Protein AF-A0A6L8TX96-F1 (afdb_monomer_lite)

Radius of gyration: 12.57 Å; chains: 1; bounding box: 32×25×27 Å

Secondary structure (DSSP, 8-state):
-HHHHHHTT----HHHHHHHHHHHHHTTSEEEEEE--SSSSPEEEEEE-HHHHHHT-

Foldseek 3Di:
DVVVVVVVPPPDDVVNVVVVLVVCVVVVQKDWDWDDDPDDDTDIDIDGDPVNVVVVD

Structure (mmCIF, N/CA/C/O backbone):
data_AF-A0A6L8TX96-F1
#
_entry.id   AF-A0A6L8TX96-F1
#
loop_
_atom_site.group_PDB
_atom_site.id
_atom_site.type_symbol
_atom_site.label_atom_id
_atom_site.label_alt_id
_atom_site.label_comp_id
_atom_site.label_asym_i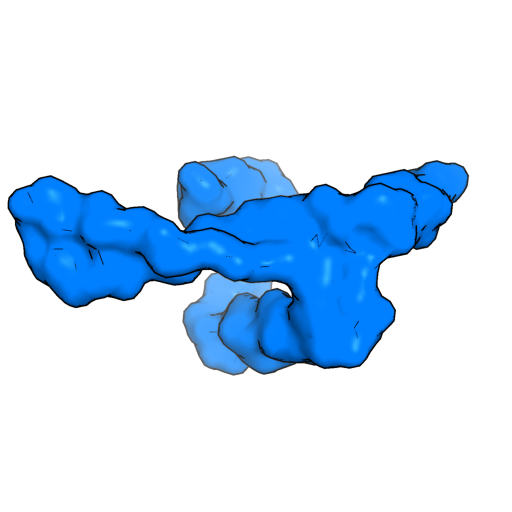d
_atom_site.label_entity_id
_atom_site.label_seq_id
_atom_site.pdbx_PDB_ins_code
_atom_site.Cartn_x
_atom_site.Cartn_y
_atom_site.Cartn_z
_atom_site.occupancy
_atom_site.B_iso_or_equiv
_atom_site.auth_seq_id
_atom_site.auth_comp_id
_atom_site.auth_asym_id
_atom_site.auth_atom_id
_atom_site.pdbx_PDB_model_num
ATOM 1 N N . MET A 1 1 ? -1.044 -13.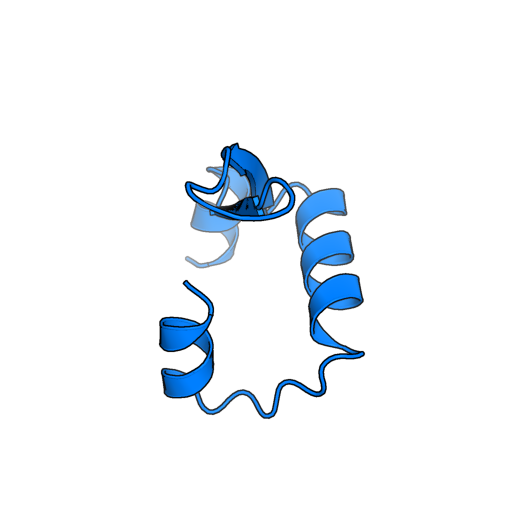678 -5.918 1.00 49.88 1 MET A N 1
ATOM 2 C CA . MET A 1 1 ? -1.243 -12.256 -5.571 1.00 49.88 1 MET A CA 1
ATOM 3 C C . MET A 1 1 ? -1.420 -11.322 -6.780 1.00 49.88 1 MET A C 1
ATOM 5 O O . MET A 1 1 ? -2.491 -10.753 -6.887 1.00 49.88 1 MET A O 1
ATOM 9 N N . ILE A 1 2 ? -0.495 -11.206 -7.756 1.00 50.38 2 ILE A N 1
ATOM 10 C CA . ILE A 1 2 ? -0.798 -10.462 -9.019 1.00 50.38 2 ILE A CA 1
ATOM 11 C C . ILE A 1 2 ? -1.906 -11.152 -9.849 1.00 50.38 2 ILE A C 1
ATOM 13 O O . ILE A 1 2 ? -2.640 -10.497 -10.585 1.00 50.38 2 ILE A O 1
ATOM 17 N N . ARG A 1 3 ? -2.079 -12.473 -9.693 1.00 43.44 3 ARG A N 1
ATOM 18 C CA . ARG A 1 3 ? -3.164 -13.233 -10.338 1.00 43.44 3 ARG A CA 1
ATOM 19 C C . ARG A 1 3 ? -4.576 -12.818 -9.892 1.00 43.44 3 ARG A C 1
ATOM 21 O O . ARG A 1 3 ? -5.454 -12.796 -10.738 1.00 43.44 3 ARG A O 1
ATOM 28 N N . GLU A 1 4 ? -4.783 -12.427 -8.634 1.00 51.94 4 GLU A N 1
ATOM 29 C CA . GLU A 1 4 ? -6.125 -12.082 -8.120 1.00 51.94 4 GLU A CA 1
ATOM 30 C C .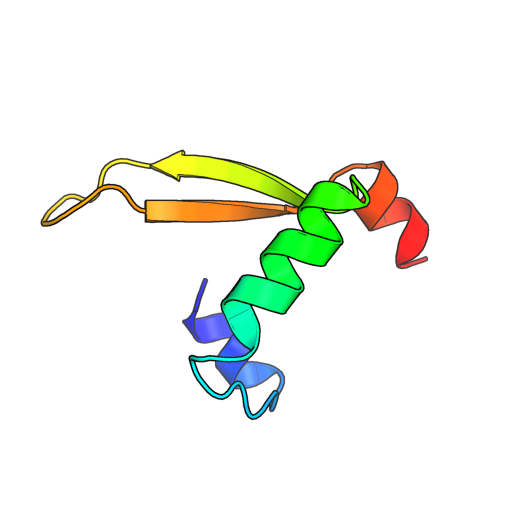 GLU A 1 4 ? -6.578 -10.683 -8.565 1.00 51.94 4 GLU A C 1
ATOM 32 O O . GLU A 1 4 ? -7.738 -10.476 -8.902 1.00 51.94 4 GLU A O 1
ATOM 37 N N . LEU A 1 5 ? -5.650 -9.724 -8.683 1.00 50.41 5 LEU A N 1
ATOM 38 C CA . LEU A 1 5 ? -5.961 -8.387 -9.211 1.00 50.41 5 LEU A CA 1
ATOM 39 C C . LEU A 1 5 ? -6.332 -8.405 -10.704 1.00 50.41 5 LEU A C 1
ATOM 41 O O . LEU A 1 5 ? -7.094 -7.549 -11.150 1.00 50.41 5 LEU A O 1
ATOM 45 N N . LYS A 1 6 ? -5.839 -9.392 -11.467 1.00 42.34 6 LYS A N 1
ATOM 46 C CA . LYS A 1 6 ? -6.269 -9.618 -12.856 1.00 42.34 6 LYS A CA 1
ATOM 47 C C . LYS A 1 6 ? -7.719 -10.105 -12.950 1.00 42.34 6 LYS A C 1
ATOM 49 O O . LYS A 1 6 ? -8.380 -9.781 -13.933 1.00 42.34 6 LYS A O 1
ATOM 54 N N . GLU A 1 7 ? -8.230 -10.827 -11.950 1.00 44.84 7 GLU A N 1
ATOM 55 C CA . GLU A 1 7 ? -9.631 -11.277 -11.935 1.00 44.84 7 GLU A CA 1
ATOM 56 C C . GLU A 1 7 ? -10.611 -10.142 -11.608 1.00 44.84 7 GLU A C 1
ATOM 58 O O . GLU A 1 7 ? -11.728 -10.124 -12.122 1.00 44.84 7 GLU A O 1
ATOM 63 N N . ALA A 1 8 ? -10.171 -9.120 -10.867 1.00 51.44 8 ALA A N 1
ATOM 64 C CA . ALA A 1 8 ? -10.982 -7.947 -10.529 1.00 51.44 8 ALA A CA 1
ATOM 65 C C . ALA A 1 8 ? -11.244 -6.972 -11.705 1.00 51.44 8 ALA A C 1
ATOM 67 O O . ALA A 1 8 ? -11.766 -5.882 -11.484 1.00 51.44 8 ALA A O 1
ATOM 68 N N . ARG A 1 9 ? -10.872 -7.321 -12.951 1.00 47.22 9 ARG A N 1
ATOM 69 C CA . ARG A 1 9 ? -10.956 -6.463 -14.160 1.00 47.22 9 ARG A CA 1
ATOM 70 C C . ARG A 1 9 ? -10.409 -5.041 -13.976 1.00 47.22 9 ARG A C 1
ATOM 72 O O . ARG A 1 9 ? -10.790 -4.125 -14.704 1.00 47.22 9 ARG A O 1
ATOM 79 N N . LEU A 1 10 ? -9.493 -4.833 -13.037 1.00 53.44 10 LEU A N 1
ATOM 80 C CA . LEU A 1 10 ? -8.749 -3.587 -12.980 1.00 53.44 10 LEU A CA 1
ATOM 81 C C . LEU A 1 10 ? -7.757 -3.623 -14.144 1.00 53.44 10 LEU A C 1
ATOM 83 O O . LEU A 1 10 ? -6.835 -4.439 -14.164 1.00 53.44 10 LEU A O 1
ATOM 87 N N . ILE A 1 11 ? -7.960 -2.752 -15.136 1.00 49.56 11 ILE A N 1
ATOM 88 C CA . ILE A 1 11 ? -6.945 -2.446 -16.149 1.00 49.56 11 ILE A CA 1
ATOM 89 C C . ILE A 1 11 ? -5.837 -1.696 -15.413 1.00 49.56 11 ILE A C 1
ATOM 91 O O . ILE A 1 11 ? -5.797 -0.469 -15.345 1.00 49.56 11 ILE A O 1
ATOM 95 N N . VAL A 1 12 ? -4.979 -2.457 -14.747 1.00 54.75 12 VAL A N 1
ATOM 96 C CA . VAL A 1 12 ? -3.850 -1.914 -14.019 1.00 54.75 12 VAL A CA 1
ATOM 97 C C . VAL A 1 12 ? -2.728 -1.714 -15.026 1.00 54.75 12 VAL A C 1
ATOM 99 O O . VAL A 1 12 ? -2.017 -2.651 -15.378 1.00 54.75 12 VAL A O 1
ATOM 102 N N . VAL A 1 13 ? -2.578 -0.483 -15.508 1.00 61.06 13 VAL A N 1
ATOM 103 C CA . VAL A 1 13 ? -1.342 -0.069 -16.178 1.00 61.06 13 VAL A CA 1
ATOM 104 C C . VAL A 1 13 ? -0.216 -0.196 -15.147 1.00 61.06 13 VAL A C 1
ATOM 106 O O . VAL A 1 13 ? -0.366 0.272 -14.019 1.00 61.06 13 VAL A O 1
ATOM 109 N N . GLU A 1 14 ? 0.908 -0.828 -15.495 1.00 60.81 14 GLU A N 1
ATOM 110 C CA . GLU A 1 14 ? 2.003 -1.101 -14.543 1.00 60.81 14 GLU A CA 1
ATOM 111 C C . GLU A 1 14 ? 2.476 0.159 -13.787 1.00 60.81 14 GLU A C 1
ATOM 113 O O . GLU A 1 14 ? 2.845 0.085 -12.614 1.00 60.81 14 GLU A O 1
ATOM 118 N N . GLY A 1 15 ? 2.366 1.336 -14.414 1.00 68.94 15 GLY A N 1
ATOM 119 C CA . GLY A 1 15 ? 2.704 2.631 -13.817 1.00 68.94 15 GLY A CA 1
ATOM 120 C C . GLY A 1 15 ? 1.714 3.182 -12.781 1.00 68.94 15 GLY A C 1
ATOM 121 O O . GLY A 1 15 ? 2.074 4.094 -12.042 1.00 68.94 15 GLY A O 1
ATOM 122 N N . THR A 1 16 ? 0.485 2.664 -12.676 1.00 74.31 16 THR A N 1
ATOM 123 C CA . THR A 1 16 ? -0.537 3.193 -11.748 1.00 74.31 16 THR A CA 1
ATOM 124 C C . THR A 1 16 ? -0.732 2.332 -10.501 1.00 74.31 16 THR A C 1
ATOM 126 O O . THR A 1 16 ? -1.190 2.845 -9.474 1.00 74.31 16 THR A O 1
ATOM 129 N N . LEU A 1 17 ? -0.307 1.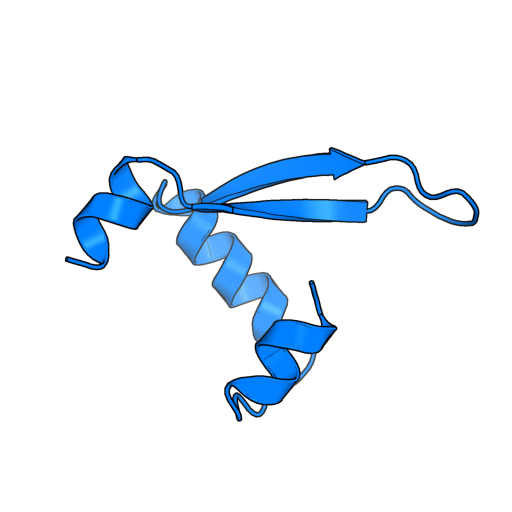061 -10.534 1.00 79.94 17 LEU A N 1
ATOM 130 C CA . LEU A 1 17 ? -0.427 0.149 -9.393 1.00 79.94 17 LEU A CA 1
ATOM 131 C C . LEU A 1 17 ? 0.417 0.592 -8.203 1.00 79.94 17 LEU A C 1
ATOM 133 O O . LEU A 1 17 ? -0.079 0.720 -7.085 1.00 79.94 17 LEU A O 1
ATOM 137 N N . TYR A 1 18 ? 1.707 0.819 -8.438 1.00 82.06 18 TYR A N 1
ATOM 138 C CA . TYR A 1 18 ? 2.655 1.108 -7.367 1.00 82.06 18 TYR A CA 1
ATOM 139 C C . TYR A 1 18 ? 2.366 2.439 -6.661 1.00 82.06 18 TYR A C 1
ATOM 141 O O . TYR A 1 18 ? 2.386 2.453 -5.424 1.00 82.06 18 TYR A O 1
ATOM 149 N N . PRO A 1 19 ? 2.016 3.535 -7.369 1.00 86.38 19 PRO A N 1
ATOM 150 C CA . PRO A 1 19 ? 1.544 4.752 -6.716 1.00 86.38 19 PRO A CA 1
ATOM 151 C C . PRO A 1 19 ? 0.287 4.525 -5.873 1.00 86.38 19 PRO A C 1
ATOM 153 O O . PRO A 1 19 ? 0.183 5.063 -4.772 1.00 86.38 19 PRO A O 1
ATOM 156 N N . LEU A 1 20 ? -0.658 3.702 -6.341 1.00 86.44 20 LEU A N 1
ATOM 157 C CA . LEU A 1 20 ? -1.871 3.393 -5.586 1.00 86.44 20 LEU A CA 1
ATOM 158 C C . LEU A 1 20 ? -1.559 2.602 -4.311 1.00 86.44 20 LEU A C 1
ATOM 160 O O . LEU A 1 20 ? -1.962 3.026 -3.230 1.00 86.44 20 LEU A O 1
ATOM 164 N N . LEU A 1 21 ? -0.778 1.523 -4.405 1.00 87.75 21 LEU A N 1
ATOM 165 C CA . LEU A 1 21 ? -0.344 0.743 -3.240 1.00 87.75 21 LEU A CA 1
ATOM 166 C C . LEU A 1 21 ? 0.432 1.606 -2.238 1.00 87.75 21 LEU A C 1
ATOM 168 O O . LEU A 1 21 ? 0.219 1.501 -1.031 1.00 87.75 21 LEU A O 1
ATOM 172 N N . THR A 1 22 ? 1.285 2.508 -2.730 1.00 88.12 22 THR A N 1
ATOM 173 C CA . THR A 1 22 ? 2.033 3.456 -1.893 1.00 88.12 22 THR A CA 1
ATOM 174 C C . THR A 1 22 ? 1.101 4.408 -1.150 1.00 88.12 22 THR A C 1
ATOM 176 O O . THR A 1 22 ? 1.251 4.575 0.059 1.00 88.12 22 THR A O 1
ATOM 179 N N . ARG A 1 23 ? 0.102 4.990 -1.827 1.00 91.69 23 ARG A N 1
ATOM 180 C CA . ARG A 1 23 ? -0.892 5.867 -1.185 1.00 91.69 23 ARG A CA 1
ATOM 181 C C . ARG A 1 23 ? -1.685 5.136 -0.105 1.00 91.69 23 ARG A C 1
ATOM 183 O O . ARG A 1 23 ? -1.777 5.638 1.011 1.00 91.69 23 ARG A O 1
ATOM 190 N N . GLN A 1 24 ? -2.183 3.934 -0.395 1.00 92.38 24 GLN A N 1
ATOM 191 C CA . GLN A 1 24 ? -2.954 3.148 0.576 1.00 92.38 24 GLN A CA 1
ATOM 192 C C . GLN A 1 24 ? -2.104 2.719 1.783 1.00 92.38 24 GLN A C 1
ATOM 194 O O . GLN A 1 24 ? -2.581 2.748 2.919 1.00 92.38 24 GLN A O 1
ATOM 199 N N . LYS A 1 25 ? -0.827 2.382 1.565 1.00 92.06 25 LYS A N 1
ATOM 200 C CA . LYS A 1 25 ? 0.132 2.118 2.644 1.00 92.06 25 LYS A CA 1
ATOM 201 C C . LYS A 1 25 ? 0.381 3.371 3.491 1.00 92.06 25 LYS A C 1
ATOM 203 O O . LYS A 1 25 ? 0.304 3.300 4.713 1.00 92.06 25 LYS A O 1
ATOM 208 N N . ASN A 1 26 ? 0.623 4.524 2.866 1.00 94.25 26 ASN A N 1
ATOM 209 C CA . ASN A 1 26 ? 0.847 5.789 3.576 1.00 94.25 26 ASN A CA 1
ATOM 210 C C . ASN A 1 26 ? -0.396 6.248 4.359 1.00 94.25 26 ASN A C 1
ATOM 212 O O . ASN A 1 26 ? -0.265 6.852 5.417 1.00 94.25 26 ASN A O 1
ATOM 216 N N . ALA A 1 27 ? -1.600 5.900 3.895 1.00 94.81 27 ALA A N 1
ATOM 217 C CA . ALA A 1 27 ? -2.850 6.105 4.628 1.00 94.81 27 ALA A CA 1
ATOM 218 C C . ALA A 1 27 ? -3.039 5.135 5.822 1.00 94.81 27 ALA A C 1
ATOM 220 O O . ALA A 1 27 ? -4.003 5.257 6.590 1.00 94.81 27 ALA A O 1
ATOM 221 N N . GLY A 1 28 ? -2.140 4.158 5.989 1.00 94.56 28 GLY A N 1
ATOM 222 C CA . GLY A 1 28 ? -2.194 3.124 7.023 1.00 94.56 28 GLY A CA 1
ATOM 223 C C . GLY A 1 28 ? -3.228 2.029 6.755 1.00 94.56 28 GLY A C 1
ATOM 224 O O . GLY A 1 28 ? -3.595 1.301 7.675 1.00 94.56 28 GLY A O 1
ATOM 225 N N . LEU A 1 29 ? -3.738 1.928 5.525 1.00 93.69 29 LEU A N 1
ATOM 226 C CA . LEU A 1 29 ? -4.741 0.930 5.137 1.00 93.69 29 LEU A CA 1
ATOM 227 C C . LEU A 1 29 ? -4.098 -0.399 4.723 1.00 93.69 29 LEU A C 1
ATOM 229 O O . LEU A 1 29 ? -4.731 -1.446 4.842 1.00 93.69 29 LEU A O 1
ATOM 233 N N . LEU A 1 30 ? -2.840 -0.358 4.276 1.00 93.44 30 LEU A N 1
ATOM 234 C CA . LEU A 1 30 ? -2.053 -1.537 3.922 1.00 93.44 30 LEU A CA 1
ATOM 235 C C . LEU A 1 30 ? -0.757 -1.614 4.734 1.00 93.44 30 LEU A C 1
ATOM 237 O O . LEU A 1 30 ? -0.071 -0.604 4.908 1.00 93.44 30 LEU A O 1
ATOM 241 N N . SER A 1 31 ? -0.390 -2.822 5.153 1.00 90.62 31 SER A N 1
ATOM 242 C CA . SER A 1 31 ? 0.973 -3.191 5.544 1.00 90.62 31 SER A CA 1
ATOM 243 C C . SER A 1 31 ? 1.646 -3.947 4.398 1.00 90.62 31 SER A C 1
ATOM 245 O O . SER A 1 31 ? 1.003 -4.339 3.421 1.00 90.62 31 SER A O 1
ATOM 247 N N . TYR A 1 32 ? 2.967 -4.111 4.483 1.00 89.88 32 TYR A N 1
ATOM 248 C CA . TYR A 1 32 ? 3.689 -5.010 3.593 1.00 89.88 32 TYR A CA 1
ATOM 249 C C . TYR A 1 32 ? 4.750 -5.791 4.358 1.00 89.88 32 TYR A C 1
ATOM 251 O O . TYR A 1 32 ? 5.299 -5.303 5.347 1.00 89.88 32 TYR A O 1
ATOM 259 N N . ARG A 1 33 ? 5.082 -6.968 3.836 1.00 88.38 33 ARG A N 1
ATOM 260 C CA . ARG A 1 33 ? 6.217 -7.779 4.269 1.00 88.38 33 ARG A CA 1
ATOM 261 C C . ARG A 1 33 ? 7.117 -8.104 3.088 1.00 88.38 33 ARG A C 1
ATOM 263 O O . ARG A 1 33 ? 6.644 -8.253 1.958 1.00 88.38 33 ARG A O 1
ATOM 270 N N . TRP A 1 34 ? 8.413 -8.179 3.358 1.00 89.44 34 TRP A N 1
ATOM 271 C CA . TRP A 1 34 ? 9.370 -8.736 2.414 1.00 89.44 34 TRP A CA 1
ATOM 272 C C . TRP A 1 34 ? 9.335 -10.253 2.518 1.00 89.44 34 TRP A C 1
ATOM 274 O O . TRP A 1 34 ? 9.287 -10.806 3.613 1.00 89.44 34 TRP A O 1
ATOM 284 N N . GLU A 1 35 ? 9.351 -10.913 1.374 1.00 89.06 35 GLU A N 1
ATOM 285 C CA . GLU A 1 35 ? 9.463 -12.359 1.287 1.00 89.06 35 GLU A CA 1
ATOM 286 C C . GLU A 1 35 ? 10.555 -12.679 0.277 1.00 89.06 35 GLU A C 1
ATOM 288 O O . GLU A 1 35 ? 10.559 -12.163 -0.849 1.00 89.06 35 GLU A O 1
ATOM 293 N N . GLU A 1 36 ? 11.509 -13.498 0.701 1.00 89.56 36 GLU A N 1
ATOM 294 C CA . GLU A 1 36 ? 12.543 -13.990 -0.192 1.00 89.56 36 GLU A CA 1
ATOM 295 C C . GLU A 1 36 ? 11.906 -14.813 -1.308 1.00 89.56 36 GLU A C 1
ATOM 297 O O . GLU A 1 36 ? 10.966 -15.581 -1.103 1.00 89.56 36 GLU A O 1
ATOM 302 N N . SER A 1 37 ? 12.399 -14.613 -2.524 1.00 84.44 37 SER A N 1
ATOM 303 C CA . SER A 1 37 ? 11.966 -15.415 -3.660 1.00 84.44 37 SER A CA 1
ATOM 304 C C . SER A 1 37 ? 12.922 -16.580 -3.835 1.00 84.44 37 SER A C 1
ATOM 306 O O . SER A 1 37 ? 14.130 -16.396 -3.748 1.00 84.44 37 SER A O 1
ATOM 308 N N . GLN A 1 38 ? 12.389 -17.762 -4.162 1.00 83.38 38 GLN A N 1
ATOM 309 C CA . GLN A 1 38 ? 13.216 -18.935 -4.482 1.00 83.38 38 GLN A CA 1
ATOM 310 C C . GLN A 1 38 ? 14.194 -18.663 -5.638 1.00 83.38 38 GLN A C 1
ATOM 312 O O . GLN A 1 38 ? 15.257 -19.270 -5.702 1.00 83.38 38 GLN A O 1
ATOM 317 N N . GLN A 1 39 ? 13.842 -17.744 -6.544 1.00 84.00 39 GLN A N 1
ATOM 318 C CA . GLN A 1 39 ? 14.739 -17.183 -7.552 1.00 84.00 39 GLN A CA 1
ATOM 319 C C . GLN A 1 39 ? 14.419 -15.695 -7.761 1.00 84.00 39 GLN A C 1
ATOM 321 O O . GLN A 1 39 ? 13.252 -15.326 -7.937 1.00 84.00 39 GLN A O 1
ATOM 326 N N . GLY A 1 40 ? 15.455 -14.851 -7.769 1.00 82.38 40 GLY A N 1
ATOM 327 C CA . GLY A 1 40 ? 15.355 -13.412 -8.034 1.00 82.38 40 GLY A CA 1
ATOM 328 C C . GLY A 1 40 ? 15.236 -12.526 -6.783 1.00 82.38 40 GLY A C 1
ATOM 329 O O . GLY A 1 40 ? 15.366 -13.009 -5.659 1.00 82.38 40 GLY A O 1
ATOM 330 N N . PRO A 1 41 ? 15.023 -11.209 -6.968 1.00 89.38 41 PRO A N 1
ATOM 331 C CA . PRO A 1 41 ? 14.966 -10.252 -5.867 1.00 89.38 41 PRO A CA 1
ATOM 332 C C . PRO A 1 41 ? 13.777 -10.519 -4.925 1.00 89.38 41 PRO A C 1
ATOM 334 O O . PRO A 1 41 ? 12.763 -11.089 -5.344 1.00 89.38 41 PRO A O 1
ATOM 337 N N . PRO A 1 42 ? 13.864 -10.080 -3.656 1.00 87.44 42 PRO A N 1
ATOM 338 C CA . PRO A 1 42 ? 12.789 -10.253 -2.688 1.00 87.44 42 PRO A CA 1
ATOM 339 C C . P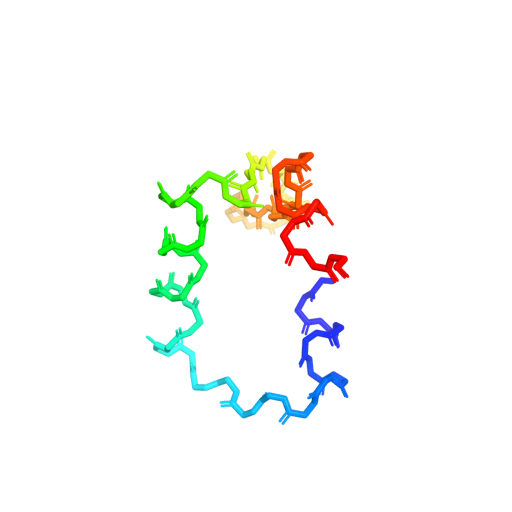RO A 1 42 ? 11.506 -9.552 -3.150 1.00 87.44 42 PRO A C 1
ATOM 341 O O . PRO A 1 42 ? 11.528 -8.473 -3.748 1.00 87.44 42 PRO A O 1
ATOM 344 N N . ARG A 1 43 ? 10.361 -10.169 -2.854 1.00 88.62 43 ARG A N 1
ATOM 345 C CA . ARG A 1 43 ? 9.032 -9.669 -3.220 1.00 88.62 43 ARG A CA 1
ATOM 346 C C . ARG A 1 43 ? 8.399 -8.942 -2.045 1.00 88.62 43 ARG A C 1
ATOM 348 O O . ARG A 1 43 ? 8.568 -9.332 -0.893 1.00 88.62 43 ARG A O 1
ATOM 355 N N . LYS A 1 44 ? 7.621 -7.901 -2.345 1.00 85.38 44 LYS A N 1
ATOM 356 C CA . LYS A 1 44 ? 6.738 -7.260 -1.367 1.00 85.38 44 LYS A CA 1
ATOM 357 C C . LYS A 1 44 ? 5.348 -7.869 -1.466 1.00 85.38 44 LYS A C 1
ATOM 359 O O . LYS A 1 44 ? 4.721 -7.790 -2.520 1.00 85.38 44 LYS A O 1
ATOM 364 N N . TYR A 1 45 ? 4.860 -8.409 -0.359 1.00 86.50 45 TYR A N 1
ATOM 365 C CA . TYR A 1 45 ? 3.474 -8.835 -0.211 1.00 86.50 45 TYR A CA 1
ATOM 366 C C . TYR A 1 45 ? 2.734 -7.802 0.624 1.00 86.50 45 TYR A C 1
ATOM 368 O O . TYR A 1 45 ? 3.189 -7.463 1.714 1.00 86.50 45 TYR A O 1
ATOM 376 N N . TYR A 1 46 ? 1.631 -7.282 0.091 1.00 87.75 46 TYR A N 1
ATOM 377 C CA . TYR A 1 46 ? 0.791 -6.294 0.763 1.00 87.75 46 TYR A CA 1
ATOM 378 C C . TYR A 1 46 ? -0.416 -6.975 1.405 1.00 87.75 46 TYR A C 1
ATOM 380 O O . TYR A 1 46 ? -0.942 -7.947 0.877 1.00 87.75 46 TYR A O 1
ATOM 388 N N . GLU A 1 47 ? -0.894 -6.449 2.519 1.00 88.38 47 GLU A N 1
ATOM 389 C CA . GLU A 1 47 ? -2.087 -6.964 3.192 1.00 88.38 47 GLU A CA 1
ATOM 390 C C . GLU A 1 47 ? -2.869 -5.813 3.829 1.00 88.38 47 GLU A C 1
ATOM 392 O O . GLU A 1 47 ? -2.314 -4.746 4.102 1.00 88.38 47 GLU A O 1
ATOM 397 N N . LEU A 1 48 ? -4.171 -6.012 4.045 1.00 91.31 48 LEU A N 1
ATOM 398 C CA . LEU A 1 48 ? -4.999 -5.031 4.743 1.00 91.31 48 LEU A CA 1
ATOM 399 C C . LEU A 1 48 ? -4.657 -5.008 6.230 1.00 91.31 48 LEU A C 1
ATOM 401 O O . LEU A 1 48 ? -4.709 -6.037 6.906 1.00 91.31 48 LEU A O 1
ATOM 405 N N . THR A 1 49 ? -4.424 -3.807 6.753 1.00 93.25 49 THR A N 1
ATOM 406 C CA . THR A 1 49 ? -4.371 -3.583 8.200 1.00 93.25 49 THR A CA 1
ATOM 407 C C . THR A 1 49 ? -5.774 -3.685 8.796 1.00 93.25 49 THR A C 1
ATOM 409 O O . THR A 1 49 ? -6.778 -3.631 8.082 1.00 93.25 49 THR A O 1
ATOM 412 N N . ASP A 1 50 ? -5.886 -3.740 10.122 1.00 94.75 50 ASP A N 1
ATOM 413 C CA . ASP A 1 50 ? -7.199 -3.688 10.775 1.00 94.75 50 ASP A CA 1
ATOM 414 C C . ASP A 1 50 ? -7.947 -2.380 10.483 1.00 94.75 50 ASP A C 1
ATOM 416 O O . ASP A 1 50 ? -9.172 -2.376 10.353 1.00 94.75 50 ASP A O 1
ATOM 420 N N . LYS A 1 51 ? -7.215 -1.274 10.293 1.00 94.38 51 LYS A N 1
ATOM 421 C CA . LYS A 1 51 ? -7.775 -0.010 9.800 1.00 94.38 51 LYS A CA 1
ATOM 422 C C . LYS A 1 51 ? -8.304 -0.164 8.370 1.00 94.38 51 LYS A C 1
ATOM 424 O O . LYS A 1 51 ? -9.417 0.268 8.091 1.00 94.38 51 LYS A O 1
ATOM 429 N N . GLY A 1 52 ? -7.537 -0.811 7.491 1.00 92.75 52 GLY A N 1
ATOM 430 C CA . GLY A 1 52 ? -7.948 -1.124 6.120 1.00 92.75 52 GLY A CA 1
ATOM 431 C C . GLY A 1 52 ? -9.209 -1.986 6.055 1.00 92.75 52 GLY A C 1
ATOM 432 O O . GLY A 1 52 ? -10.128 -1.672 5.308 1.00 92.75 52 GLY A O 1
ATOM 433 N N . LYS A 1 53 ? -9.300 -3.026 6.891 1.00 93.12 53 LYS A N 1
ATOM 434 C CA . LYS A 1 53 ? -10.485 -3.897 6.984 1.00 93.12 53 LYS A CA 1
ATOM 435 C C . LYS A 1 53 ? -11.725 -3.142 7.465 1.00 93.12 53 LYS A C 1
ATOM 437 O O . LYS A 1 5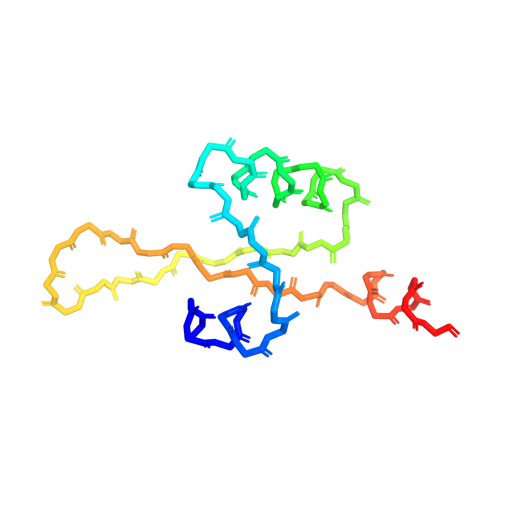3 ? -12.811 -3.379 6.952 1.00 93.12 53 LYS A O 1
ATOM 442 N N . LYS A 1 54 ? -11.571 -2.235 8.437 1.00 94.06 54 LYS A N 1
ATOM 443 C CA . LYS A 1 54 ? -12.669 -1.382 8.925 1.00 94.06 54 LYS A CA 1
ATOM 444 C C . LYS A 1 54 ? -13.139 -0.376 7.875 1.00 94.06 54 LYS A C 1
ATOM 446 O O . LYS A 1 54 ? -14.325 -0.110 7.821 1.00 94.06 54 LYS A O 1
ATOM 451 N N . TYR A 1 55 ? -12.230 0.154 7.056 1.00 91.19 55 TYR A N 1
ATOM 452 C CA . TYR A 1 55 ? -12.558 1.097 5.981 1.00 91.19 55 TYR A CA 1
ATOM 453 C C . TYR A 1 55 ? -13.401 0.472 4.854 1.00 91.19 55 TYR A C 1
ATOM 455 O O . TYR A 1 55 ? -14.114 1.185 4.163 1.00 91.19 55 TYR A O 1
ATOM 463 N N . LEU A 1 56 ? -13.298 -0.846 4.652 1.00 84.88 56 LEU A N 1
ATOM 464 C CA . LEU A 1 56 ? -14.043 -1.579 3.621 1.00 84.88 56 LEU A CA 1
ATOM 465 C C . LEU A 1 56 ? -15.433 -2.063 4.066 1.00 84.88 56 LEU A C 1
ATOM 467 O O . LEU A 1 56 ? -16.149 -2.629 3.243 1.00 84.88 56 LEU A O 1
ATOM 471 N N . ARG A 1 57 ? -15.781 -1.910 5.348 1.00 73.25 57 ARG A N 1
ATOM 472 C CA . ARG A 1 57 ? -17.126 -2.192 5.866 1.00 73.25 57 ARG A CA 1
ATOM 473 C C . ARG A 1 57 ? -18.018 -0.974 5.697 1.00 73.25 57 ARG A C 1
ATOM 475 O O . ARG A 1 57 ? -19.211 -1.198 5.416 1.00 73.25 57 ARG A O 1
#

pLDDT: mean 78.94, std 17.03, range [42.34, 94.81]

Sequence (57 aa):
MIRELKEARLIVVEGTLYPLLTRQKNAGLLSYRWEESQQGPPRKYYELTDKGKKYLR